Protein AF-A0A834S982-F1 (afdb_monomer_lite)

Structure (mmCIF, N/CA/C/O backbone):
data_AF-A0A834S982-F1
#
_entry.id   AF-A0A834S982-F1
#
loop_
_atom_site.group_PDB
_atom_site.id
_atom_site.type_symbol
_atom_site.label_atom_id
_atom_site.label_alt_id
_atom_site.lab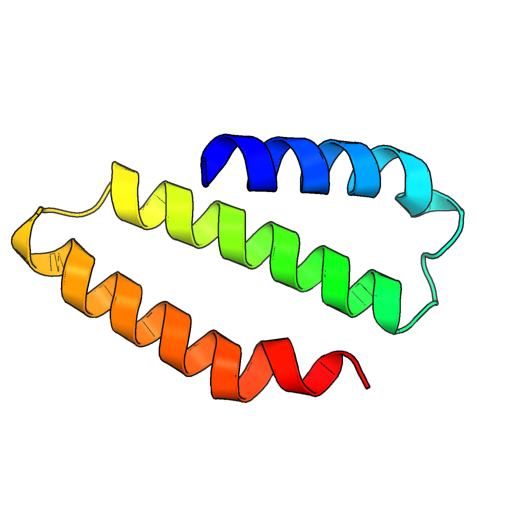el_comp_id
_atom_site.label_asym_id
_atom_site.label_entity_id
_atom_site.label_seq_id
_atom_site.pdbx_PDB_ins_code
_atom_site.Cartn_x
_atom_site.Cartn_y
_atom_site.Cartn_z
_atom_site.occupancy
_atom_site.B_iso_or_equiv
_atom_site.auth_seq_id
_atom_site.auth_comp_id
_atom_site.auth_asym_id
_atom_site.auth_atom_id
_atom_site.pdbx_PDB_model_num
ATOM 1 N N . MET A 1 1 ? 2.483 -3.433 13.823 1.00 77.56 1 MET A N 1
ATOM 2 C CA . MET A 1 1 ? 2.607 -4.320 12.643 1.00 77.56 1 MET A CA 1
ATOM 3 C C . MET A 1 1 ? 2.327 -3.591 11.323 1.00 77.56 1 MET A C 1
ATOM 5 O O . MET A 1 1 ? 3.247 -3.454 10.530 1.00 77.56 1 MET A O 1
ATOM 9 N N . LEU A 1 2 ? 1.112 -3.076 11.059 1.00 86.50 2 LEU A N 1
ATOM 10 C CA . LEU A 1 2 ? 0.799 -2.424 9.767 1.00 86.50 2 LEU A CA 1
ATOM 11 C C . LEU A 1 2 ? 1.522 -1.072 9.565 1.00 86.50 2 LEU A C 1
ATOM 13 O O . LEU A 1 2 ? 2.036 -0.793 8.482 1.00 86.50 2 LEU A O 1
ATOM 17 N N . HIS A 1 3 ? 1.649 -0.268 10.628 1.00 90.56 3 HIS A N 1
ATOM 18 C CA . HIS A 1 3 ? 2.477 0.948 10.622 1.00 90.56 3 HIS A CA 1
ATOM 19 C C . HIS A 1 3 ? 3.964 0.653 10.369 1.00 90.56 3 HIS A C 1
ATOM 21 O O . HIS A 1 3 ? 4.638 1.425 9.683 1.00 90.56 3 HIS A O 1
ATOM 27 N N . ASP A 1 4 ? 4.474 -0.475 10.869 1.00 93.44 4 ASP A N 1
ATOM 28 C CA . ASP A 1 4 ? 5.870 -0.887 10.670 1.00 93.44 4 ASP A CA 1
ATOM 29 C C . ASP A 1 4 ? 6.119 -1.260 9.207 1.00 93.44 4 ASP A C 1
ATOM 31 O O . ASP A 1 4 ? 7.102 -0.816 8.610 1.00 93.44 4 ASP A O 1
ATOM 35 N N . ILE A 1 5 ? 5.178 -1.989 8.594 1.00 92.44 5 ILE A N 1
ATOM 36 C CA . ILE A 1 5 ? 5.191 -2.301 7.159 1.00 92.44 5 ILE A CA 1
ATOM 37 C C . ILE A 1 5 ? 5.183 -1.008 6.339 1.00 92.44 5 ILE A C 1
ATOM 39 O O . ILE A 1 5 ? 6.022 -0.837 5.456 1.00 92.44 5 ILE A O 1
ATOM 43 N N . HIS A 1 6 ? 4.292 -0.062 6.649 1.00 94.31 6 HIS A N 1
ATOM 44 C CA . HIS A 1 6 ? 4.260 1.224 5.950 1.00 94.31 6 HIS A CA 1
ATOM 45 C C . HIS A 1 6 ? 5.585 1.987 6.083 1.00 94.31 6 HIS A C 1
ATOM 47 O O . HIS A 1 6 ? 6.105 2.521 5.100 1.00 94.31 6 HIS A O 1
ATOM 53 N N . THR A 1 7 ? 6.163 1.998 7.283 1.00 96.19 7 THR A N 1
ATOM 54 C CA . THR A 1 7 ? 7.451 2.642 7.562 1.00 96.19 7 THR A CA 1
ATOM 55 C C . THR A 1 7 ? 8.578 2.008 6.749 1.00 96.19 7 THR A C 1
ATOM 57 O O . THR A 1 7 ? 9.373 2.724 6.134 1.00 96.19 7 THR A O 1
ATOM 60 N N . LEU A 1 8 ? 8.631 0.676 6.684 1.00 95.94 8 LEU A N 1
ATOM 61 C CA . LEU A 1 8 ? 9.598 -0.051 5.865 1.00 95.94 8 LEU A CA 1
ATOM 62 C C . LEU A 1 8 ? 9.422 0.269 4.375 1.00 95.94 8 LEU A C 1
ATOM 64 O O . LEU A 1 8 ? 10.393 0.629 3.707 1.00 95.94 8 LEU A O 1
ATOM 68 N N . LEU A 1 9 ? 8.188 0.222 3.867 1.00 94.56 9 LEU A N 1
ATOM 69 C CA . LEU A 1 9 ? 7.873 0.580 2.482 1.00 94.56 9 LEU A CA 1
ATOM 70 C C . LEU A 1 9 ? 8.277 2.022 2.164 1.00 94.56 9 LEU A C 1
ATOM 72 O O . LEU A 1 9 ? 8.752 2.298 1.066 1.00 94.56 9 LEU A O 1
ATOM 76 N N . ASN A 1 10 ? 8.138 2.948 3.114 1.00 96.12 10 ASN A N 1
ATOM 77 C CA . ASN A 1 10 ? 8.572 4.330 2.940 1.00 96.12 10 ASN A CA 1
ATOM 78 C C . ASN A 1 10 ? 10.102 4.459 2.866 1.00 96.12 10 ASN A C 1
ATOM 80 O O . ASN A 1 10 ? 10.617 5.182 2.014 1.00 96.12 10 ASN A O 1
ATOM 84 N N . LYS A 1 11 ? 10.846 3.711 3.690 1.00 96.81 11 LYS A N 1
ATOM 85 C CA . LYS A 1 11 ? 12.317 3.662 3.616 1.00 96.81 11 LYS A CA 1
ATOM 86 C C . LYS A 1 11 ? 12.796 3.083 2.282 1.00 96.81 11 LYS A C 1
ATOM 88 O O . LYS A 1 11 ? 13.648 3.682 1.623 1.00 96.81 11 LYS A O 1
ATOM 93 N N . ILE A 1 12 ? 12.208 1.966 1.848 1.00 94.38 12 ILE A N 1
ATOM 94 C CA . ILE A 1 12 ? 12.491 1.355 0.539 1.00 94.38 12 ILE A CA 1
ATOM 95 C C . ILE A 1 12 ? 12.160 2.344 -0.582 1.00 94.38 12 ILE A C 1
ATOM 97 O O . ILE A 1 12 ? 12.967 2.511 -1.500 1.00 94.38 12 ILE A O 1
ATOM 101 N N . PHE A 1 13 ? 11.019 3.036 -0.472 1.00 94.62 13 PHE A N 1
ATOM 102 C CA . PHE A 1 13 ? 10.582 4.044 -1.430 1.00 94.62 13 PHE A CA 1
ATOM 103 C C . PHE A 1 13 ? 11.633 5.146 -1.621 1.00 94.62 13 PHE A C 1
ATOM 105 O O . PHE A 1 13 ? 12.042 5.439 -2.742 1.00 94.62 13 PHE A O 1
ATOM 112 N N . ILE A 1 14 ? 12.105 5.735 -0.523 1.00 95.06 14 ILE A N 1
ATOM 113 C CA . ILE A 1 14 ? 13.095 6.817 -0.559 1.00 95.06 14 ILE A CA 1
ATOM 114 C C . ILE A 1 14 ? 14.406 6.332 -1.188 1.00 95.06 14 ILE A C 1
ATOM 116 O O . ILE A 1 14 ? 14.961 7.017 -2.047 1.00 95.06 14 ILE A O 1
ATOM 120 N N . ARG A 1 15 ? 14.877 5.133 -0.820 1.00 95.31 15 ARG A N 1
ATOM 121 C CA . ARG A 1 15 ? 16.158 4.600 -1.303 1.00 95.31 15 ARG A CA 1
ATOM 122 C C . ARG A 1 15 ? 16.170 4.326 -2.808 1.00 95.31 15 ARG A C 1
ATOM 124 O O . ARG A 1 15 ? 17.165 4.609 -3.471 1.00 95.31 15 ARG A O 1
ATOM 131 N N . ASN A 1 16 ? 15.080 3.770 -3.325 1.00 93.81 16 ASN A N 1
ATOM 132 C CA . ASN A 1 16 ? 15.021 3.189 -4.668 1.00 93.81 16 ASN A CA 1
ATOM 133 C C . ASN A 1 16 ? 14.335 4.102 -5.697 1.00 93.81 16 ASN A C 1
ATOM 135 O O . ASN A 1 16 ? 14.378 3.818 -6.897 1.00 93.81 16 ASN A O 1
ATOM 139 N N . ARG A 1 17 ? 13.754 5.235 -5.260 1.00 91.94 17 ARG A N 1
ATOM 140 C CA . ARG A 1 17 ? 13.034 6.177 -6.132 1.00 91.94 17 ARG A CA 1
ATOM 141 C C . ARG A 1 17 ? 13.837 6.602 -7.340 1.00 91.94 17 ARG A C 1
ATOM 143 O O . ARG A 1 17 ? 13.247 6.685 -8.400 1.00 91.94 17 ARG A O 1
ATOM 150 N N . ASN A 1 18 ? 15.131 6.870 -7.212 1.00 93.75 18 ASN A N 1
ATOM 151 C CA . ASN A 1 18 ? 15.932 7.358 -8.339 1.00 93.75 18 ASN A CA 1
ATOM 152 C C . ASN A 1 18 ? 16.505 6.229 -9.207 1.00 93.75 18 ASN A C 1
ATOM 154 O O . ASN A 1 18 ? 16.897 6.483 -10.338 1.00 93.75 18 ASN A O 1
ATOM 158 N N . GLN A 1 19 ? 16.519 4.993 -8.704 1.00 95.38 19 GLN A N 1
ATOM 159 C CA . GLN A 1 19 ? 17.110 3.840 -9.388 1.00 95.38 19 GLN A CA 1
ATOM 160 C C . GLN A 1 19 ? 16.100 3.122 -10.289 1.00 95.38 19 GLN A C 1
ATOM 162 O O . GLN A 1 19 ? 16.447 2.678 -11.378 1.00 95.38 19 GLN A O 1
ATOM 167 N N . HIS A 1 20 ? 14.835 3.043 -9.868 1.00 93.88 20 HIS A N 1
ATOM 168 C CA . HIS A 1 20 ? 13.852 2.154 -10.494 1.00 93.88 20 HIS A CA 1
ATOM 169 C C . HIS A 1 20 ? 12.610 2.870 -11.035 1.00 93.88 20 HIS A C 1
ATOM 171 O O . HIS A 1 20 ? 11.584 2.237 -11.261 1.00 93.88 20 HIS A O 1
ATOM 177 N N . GLN A 1 21 ? 12.689 4.179 -11.310 1.00 88.94 21 GLN A N 1
ATOM 178 C CA . GLN A 1 21 ? 11.541 5.000 -11.745 1.00 88.94 21 GLN A CA 1
ATOM 179 C C . GLN A 1 21 ? 10.710 4.383 -12.879 1.00 88.94 21 GLN A C 1
ATOM 181 O O . GLN A 1 21 ? 9.492 4.560 -12.928 1.00 88.94 21 GLN A O 1
ATOM 186 N N . ARG A 1 22 ? 11.366 3.670 -13.801 1.00 90.00 22 ARG A N 1
ATOM 187 C CA . ARG A 1 22 ? 10.728 3.081 -14.984 1.00 90.00 22 ARG A CA 1
ATOM 188 C C . ARG A 1 22 ? 10.318 1.618 -14.803 1.00 90.00 22 ARG A C 1
ATOM 190 O O . ARG A 1 22 ? 9.522 1.140 -15.605 1.00 90.00 22 ARG A O 1
ATOM 197 N N . SER A 1 23 ? 10.805 0.933 -13.770 1.00 90.38 23 SER A N 1
ATOM 198 C CA . SER A 1 23 ? 10.556 -0.494 -13.552 1.00 90.38 23 SER A CA 1
ATOM 199 C C . SER A 1 23 ? 9.099 -0.761 -13.153 1.00 90.38 23 SER A C 1
ATOM 201 O O . SER A 1 23 ? 8.543 -0.061 -12.307 1.00 90.38 23 SER A O 1
ATOM 203 N N . THR A 1 24 ? 8.476 -1.790 -13.734 1.00 87.75 24 THR A N 1
ATOM 204 C CA . THR A 1 24 ? 7.076 -2.161 -13.446 1.00 87.75 24 THR A CA 1
ATOM 205 C C . THR A 1 24 ? 6.884 -2.546 -11.982 1.00 87.75 24 THR A C 1
ATOM 207 O O . THR A 1 24 ? 6.015 -1.986 -11.315 1.00 87.75 24 THR A O 1
ATOM 210 N N . TRP A 1 25 ? 7.780 -3.382 -11.443 1.00 87.50 25 TRP A N 1
ATOM 211 C CA . TRP A 1 25 ? 7.766 -3.769 -10.029 1.00 87.50 25 TRP A CA 1
ATOM 212 C C . TRP A 1 25 ? 7.823 -2.551 -9.093 1.00 87.50 25 TRP A C 1
ATOM 214 O O . TRP A 1 25 ? 7.153 -2.511 -8.065 1.00 87.50 25 TRP A O 1
ATOM 224 N N . TRP A 1 26 ? 8.577 -1.510 -9.468 1.00 90.88 26 TRP A N 1
ATOM 225 C CA . TRP A 1 26 ? 8.706 -0.294 -8.669 1.00 90.88 26 TRP A CA 1
ATOM 226 C C . TRP A 1 26 ? 7.413 0.514 -8.635 1.00 90.88 26 TRP A C 1
ATOM 228 O O . TRP A 1 26 ? 7.000 1.003 -7.581 1.00 90.88 26 TRP A O 1
ATOM 238 N N . LYS A 1 27 ? 6.753 0.648 -9.790 1.00 88.94 27 LYS A N 1
ATOM 239 C CA . LYS A 1 27 ? 5.453 1.320 -9.892 1.00 88.94 27 LYS A CA 1
ATOM 240 C C . LYS A 1 27 ? 4.400 0.587 -9.058 1.00 88.94 27 LYS A C 1
ATOM 242 O O . LYS A 1 27 ? 3.653 1.247 -8.335 1.00 88.94 27 LYS A O 1
ATOM 247 N N . ALA A 1 28 ? 4.399 -0.744 -9.104 1.00 88.00 28 ALA A N 1
ATOM 248 C CA . ALA A 1 28 ? 3.508 -1.590 -8.320 1.00 88.00 28 ALA A CA 1
ATOM 249 C C . ALA A 1 28 ? 3.756 -1.444 -6.805 1.00 88.00 28 ALA A C 1
ATOM 251 O O . ALA A 1 28 ? 2.831 -1.137 -6.050 1.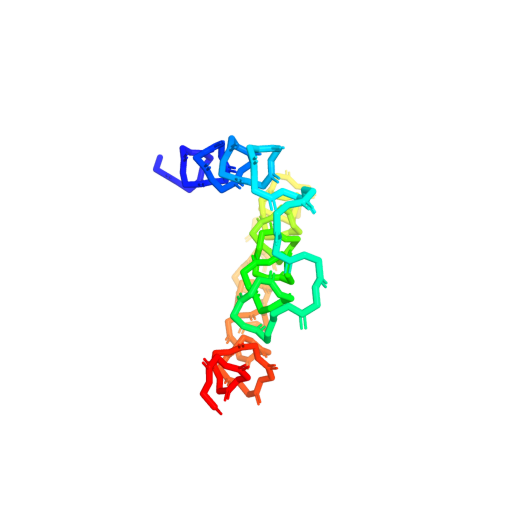00 88.00 28 ALA A O 1
ATOM 252 N N . LEU A 1 29 ? 5.019 -1.513 -6.367 1.00 89.69 29 LEU A N 1
ATOM 253 C CA . LEU A 1 29 ? 5.402 -1.306 -4.967 1.00 89.69 29 LEU A CA 1
ATOM 254 C C . LEU A 1 29 ? 5.034 0.100 -4.465 1.00 89.69 29 LEU A C 1
ATOM 256 O O . LEU A 1 29 ? 4.533 0.268 -3.352 1.00 89.69 29 LEU A O 1
ATOM 260 N N . HIS A 1 30 ? 5.250 1.130 -5.287 1.00 91.12 30 HIS A N 1
ATOM 261 C CA . HIS A 1 30 ? 4.865 2.499 -4.954 1.00 91.12 30 HIS A CA 1
ATOM 262 C C . HIS A 1 30 ? 3.343 2.647 -4.818 1.00 91.12 30 HIS A C 1
ATOM 264 O O . HIS A 1 30 ? 2.881 3.313 -3.888 1.00 91.12 30 HIS A O 1
ATOM 270 N N . ALA A 1 31 ? 2.563 2.032 -5.711 1.00 89.81 31 ALA A N 1
ATOM 271 C CA . ALA A 1 31 ? 1.107 2.019 -5.613 1.00 89.81 31 ALA A CA 1
ATOM 272 C C . ALA A 1 31 ? 0.647 1.326 -4.323 1.00 89.81 31 ALA A C 1
ATOM 274 O O . ALA A 1 31 ? -0.152 1.892 -3.577 1.00 89.81 31 ALA A O 1
ATOM 275 N N . PHE A 1 32 ? 1.223 0.168 -4.000 1.00 89.50 32 PHE A N 1
ATOM 276 C CA . PHE A 1 32 ? 0.909 -0.562 -2.776 1.00 89.50 32 PHE A CA 1
ATOM 277 C C . PHE A 1 32 ? 1.255 0.221 -1.504 1.00 89.50 32 PHE A C 1
ATOM 279 O O . PHE A 1 32 ? 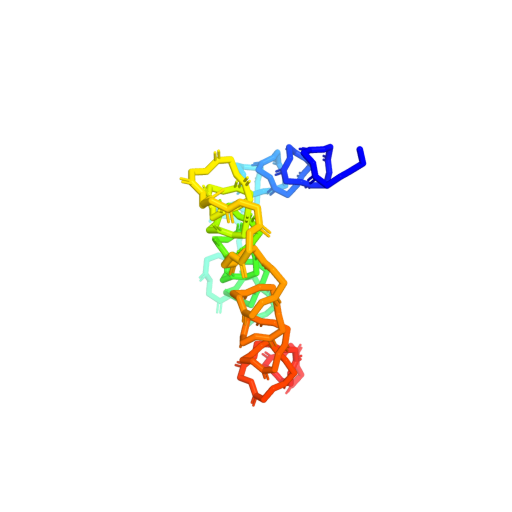0.441 0.299 -0.587 1.00 89.50 32 PHE A O 1
ATOM 286 N N . ARG A 1 33 ? 2.398 0.921 -1.471 1.00 93.19 33 ARG A N 1
ATOM 287 C CA . ARG A 1 33 ? 2.734 1.831 -0.362 1.00 93.19 33 ARG A CA 1
ATOM 288 C C . ARG A 1 33 ? 1.639 2.871 -0.121 1.00 93.19 33 ARG A C 1
ATOM 290 O O . ARG A 1 33 ? 1.265 3.107 1.024 1.00 93.19 33 ARG A O 1
ATOM 297 N N . LYS A 1 34 ? 1.127 3.496 -1.188 1.00 92.62 34 LYS A N 1
ATOM 298 C CA . LYS A 1 34 ? 0.033 4.475 -1.077 1.00 92.62 34 LYS A CA 1
ATOM 299 C C . LYS A 1 34 ? -1.244 3.830 -0.547 1.00 92.62 34 LYS A C 1
ATOM 301 O O . LYS A 1 34 ? -1.928 4.433 0.267 1.00 92.62 34 LYS A O 1
ATOM 306 N N . GLN A 1 35 ? -1.548 2.615 -0.990 1.00 91.56 35 GLN A N 1
ATOM 307 C CA . GLN A 1 35 ? -2.715 1.881 -0.522 1.00 91.56 35 GLN A CA 1
ATOM 308 C C . GLN A 1 35 ? -2.642 1.554 0.975 1.00 91.56 35 GLN A C 1
ATOM 310 O O . GLN A 1 35 ? -3.624 1.754 1.682 1.00 91.56 35 GLN A O 1
ATOM 315 N N . ILE A 1 36 ? -1.477 1.143 1.481 1.00 92.56 36 ILE A N 1
ATOM 316 C CA . ILE A 1 36 ? -1.261 0.932 2.920 1.00 92.56 36 ILE A CA 1
ATOM 317 C C . ILE A 1 36 ? -1.454 2.240 3.702 1.00 92.56 36 ILE A C 1
ATOM 319 O O . ILE A 1 36 ? -2.089 2.235 4.753 1.00 92.56 36 ILE A O 1
ATOM 323 N N . ALA A 1 37 ? -0.951 3.367 3.186 1.00 93.75 37 ALA A N 1
ATOM 324 C CA . ALA A 1 37 ? -1.152 4.673 3.816 1.00 93.75 37 ALA A CA 1
ATOM 325 C C . ALA A 1 37 ? -2.640 5.058 3.899 1.00 93.75 37 ALA A C 1
ATOM 327 O O . ALA A 1 37 ? -3.092 5.546 4.933 1.00 93.75 37 ALA A O 1
ATOM 328 N N . LEU A 1 38 ? -3.403 4.809 2.828 1.00 92.00 38 LEU A N 1
ATOM 329 C CA . LEU A 1 38 ? -4.851 5.033 2.808 1.00 92.00 38 LEU A CA 1
ATOM 330 C C . LEU A 1 38 ? -5.563 4.147 3.829 1.00 92.00 38 LEU A C 1
ATOM 332 O O . LEU A 1 38 ? -6.355 4.659 4.609 1.00 92.00 38 LEU A O 1
ATOM 336 N N . LEU A 1 39 ? -5.233 2.854 3.875 1.00 91.25 39 LEU A N 1
ATOM 337 C CA . LEU A 1 39 ? -5.831 1.926 4.831 1.00 91.25 39 LEU A CA 1
ATOM 338 C C . LEU A 1 39 ? -5.584 2.368 6.281 1.00 91.25 39 LEU A C 1
ATOM 340 O O . LEU A 1 39 ? -6.510 2.379 7.086 1.00 91.25 39 LEU A O 1
ATOM 344 N N . LEU A 1 40 ? -4.356 2.775 6.615 1.00 92.50 40 LEU A N 1
A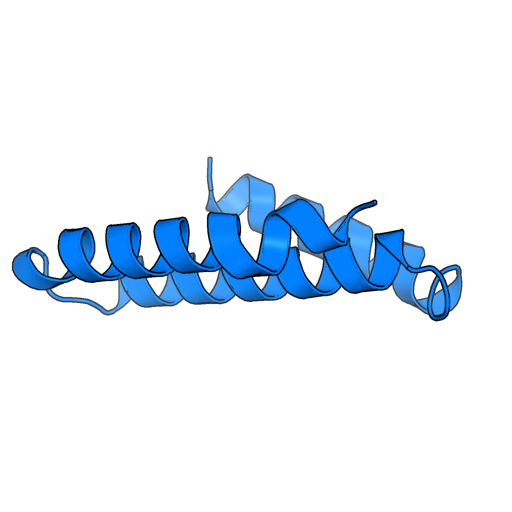TOM 345 C CA . LEU A 1 40 ? -4.037 3.301 7.946 1.00 92.50 40 LEU A CA 1
ATOM 346 C C . LEU A 1 40 ? -4.877 4.540 8.281 1.00 92.50 40 LEU A C 1
ATOM 348 O O . LEU A 1 40 ? -5.484 4.596 9.346 1.00 92.50 40 LEU A O 1
ATOM 352 N N . SER A 1 41 ? -4.982 5.485 7.343 1.00 90.88 41 SER A N 1
ATOM 353 C CA . SER A 1 41 ? -5.807 6.685 7.519 1.00 90.88 41 SER A CA 1
ATOM 354 C C . SER A 1 41 ? -7.291 6.350 7.710 1.00 90.88 41 SER A C 1
ATOM 356 O O . SER A 1 41 ? -7.957 6.942 8.558 1.00 90.88 41 SER A O 1
ATOM 358 N N . GLU A 1 42 ? -7.820 5.376 6.969 1.00 88.94 42 GLU A N 1
ATOM 359 C CA . GLU A 1 42 ? -9.206 4.922 7.102 1.00 88.94 42 GLU A CA 1
ATOM 360 C C . GLU A 1 42 ? -9.468 4.266 8.457 1.00 88.94 42 GLU A C 1
ATOM 362 O O . GLU A 1 42 ? -10.505 4.530 9.065 1.00 88.94 42 GLU A O 1
ATOM 367 N N . LEU A 1 43 ? -8.536 3.452 8.953 1.00 86.75 43 LEU A N 1
ATOM 368 C CA . LEU A 1 43 ? -8.648 2.817 10.266 1.00 86.75 43 LEU A CA 1
ATOM 369 C C . LEU A 1 43 ? -8.586 3.838 11.408 1.00 86.75 43 LEU A C 1
ATOM 371 O O . LEU A 1 43 ? -9.306 3.687 12.393 1.00 86.75 43 LEU A O 1
ATOM 375 N N . GLU A 1 44 ? -7.778 4.888 11.274 1.00 88.12 44 GLU A N 1
ATOM 376 C CA . GLU A 1 44 ? -7.680 5.958 12.272 1.00 88.12 44 GLU A CA 1
ATOM 377 C C . GLU A 1 44 ? -8.931 6.848 12.291 1.00 88.12 44 GLU A C 1
ATOM 379 O O . GLU A 1 44 ? -9.450 7.167 13.360 1.00 88.12 44 GLU A O 1
ATOM 384 N N . THR A 1 45 ? -9.445 7.221 11.116 1.00 86.56 45 THR A N 1
ATOM 385 C CA . THR A 1 45 ? -10.500 8.244 10.983 1.00 86.56 45 THR A CA 1
ATOM 386 C C . THR A 1 45 ? -11.925 7.694 11.000 1.00 86.56 45 THR A C 1
ATOM 388 O O . THR A 1 45 ? -12.863 8.434 11.300 1.00 86.56 45 THR A O 1
ATOM 391 N N . SER A 1 46 ? -12.129 6.414 10.679 1.00 84.50 46 SER A N 1
ATOM 392 C CA . SER A 1 46 ? -13.481 5.860 10.540 1.00 84.50 46 SER A CA 1
ATOM 393 C C . SER A 1 46 ? -14.087 5.462 11.879 1.00 84.50 46 SER A C 1
ATOM 395 O O . SER A 1 46 ? -13.404 4.921 12.757 1.00 84.50 46 SER A O 1
ATOM 397 N N . LYS A 1 47 ? -15.404 5.663 11.999 1.00 83.56 47 LYS A N 1
ATOM 398 C CA . LYS A 1 47 ? -16.201 5.136 13.110 1.00 83.56 47 LYS A CA 1
ATOM 399 C C . LYS A 1 47 ? -16.110 3.610 13.137 1.00 83.56 47 LYS A C 1
ATOM 401 O O . LYS A 1 47 ? -15.981 2.976 12.092 1.00 83.56 47 LYS A O 1
ATOM 406 N N . MET A 1 48 ? -16.181 3.017 14.329 1.00 77.06 48 MET A N 1
ATOM 407 C CA . MET A 1 48 ? -15.930 1.583 14.522 1.00 77.06 48 MET A CA 1
ATOM 408 C C . MET A 1 48 ? -16.817 0.686 13.640 1.00 77.06 48 MET A C 1
ATOM 410 O O . MET A 1 48 ? -16.339 -0.307 13.106 1.00 77.06 48 MET A O 1
ATOM 414 N N . ASN A 1 49 ? -18.070 1.088 13.429 1.00 81.19 49 ASN A N 1
ATOM 415 C CA . ASN A 1 49 ? -19.062 0.418 12.584 1.00 81.19 49 ASN A CA 1
ATOM 416 C C . ASN A 1 49 ? -18.794 0.526 11.070 1.00 81.19 49 ASN A C 1
ATOM 418 O O . ASN A 1 49 ? -19.310 -0.278 10.306 1.00 81.19 49 ASN A O 1
ATOM 422 N N . GLU A 1 50 ? -17.998 1.497 10.622 1.00 85.00 50 GLU A N 1
ATOM 423 C CA . GLU A 1 50 ? -17.656 1.694 9.204 1.00 85.00 50 GLU A CA 1
ATOM 424 C C . GLU A 1 50 ? -16.287 1.102 8.838 1.00 85.00 50 GLU A C 1
ATOM 426 O O . GLU A 1 50 ? -15.979 0.931 7.657 1.00 85.00 50 GLU A O 1
ATOM 431 N N . ARG A 1 51 ? -15.444 0.802 9.837 1.00 86.50 51 ARG A N 1
ATOM 432 C CA . ARG A 1 51 ? -14.074 0.301 9.630 1.00 86.50 51 ARG A CA 1
ATOM 433 C C . ARG A 1 51 ? -14.046 -1.023 8.880 1.00 86.50 51 ARG A C 1
ATOM 435 O O . ARG A 1 51 ? -13.234 -1.176 7.976 1.00 86.50 51 ARG A O 1
ATOM 442 N N . GLU A 1 52 ? -14.922 -1.952 9.245 1.00 86.44 52 GLU A N 1
ATOM 443 C CA . GLU A 1 52 ? -14.962 -3.291 8.654 1.00 86.44 52 GLU A CA 1
ATOM 444 C C . GLU A 1 52 ? -15.357 -3.241 7.173 1.00 86.44 52 GLU A C 1
ATOM 446 O O . GLU A 1 52 ? -14.638 -3.764 6.326 1.00 86.44 52 GLU A O 1
ATOM 451 N N . ALA A 1 53 ? -16.407 -2.485 6.837 1.00 87.88 53 ALA A N 1
ATOM 452 C CA . ALA A 1 53 ? -16.836 -2.292 5.452 1.00 87.88 53 ALA A CA 1
ATOM 453 C C . ALA A 1 53 ? -15.756 -1.612 4.588 1.00 87.88 53 ALA A C 1
ATOM 455 O O . ALA A 1 53 ? -15.531 -2.005 3.442 1.00 87.88 53 ALA A O 1
ATOM 456 N N . LYS A 1 54 ? -15.054 -0.605 5.129 1.00 86.19 54 LYS A N 1
ATOM 457 C CA . LYS A 1 54 ? -13.945 0.057 4.419 1.00 86.19 54 LYS A CA 1
ATOM 458 C C . LYS A 1 54 ? -12.742 -0.864 4.238 1.00 86.19 54 LYS A C 1
ATOM 460 O O . LYS A 1 54 ? -12.155 -0.873 3.158 1.00 86.19 54 LYS A O 1
ATOM 465 N N . LEU A 1 55 ? -12.397 -1.649 5.261 1.00 88.75 55 LEU A N 1
ATOM 466 C CA . LEU A 1 55 ? -11.339 -2.655 5.183 1.00 88.75 55 LEU A CA 1
ATOM 467 C C . LEU A 1 55 ? -11.653 -3.672 4.082 1.00 88.75 55 LEU A C 1
ATOM 469 O O . LEU A 1 55 ? -10.812 -3.910 3.219 1.00 88.75 55 LEU A O 1
ATOM 473 N N . GLU A 1 56 ? -12.863 -4.227 4.069 1.00 90.12 56 GLU A N 1
ATOM 474 C CA . GLU A 1 56 ? -13.263 -5.224 3.077 1.00 90.12 56 GLU A CA 1
ATOM 475 C C . GLU A 1 56 ? -13.260 -4.646 1.655 1.00 90.12 56 GLU A C 1
ATOM 477 O O . GLU A 1 56 ? -12.689 -5.245 0.741 1.00 90.12 56 GLU A O 1
ATOM 482 N N . ALA A 1 57 ? -13.810 -3.442 1.465 1.00 89.88 57 ALA A N 1
ATOM 483 C CA . ALA A 1 57 ? -13.786 -2.756 0.174 1.00 89.88 57 ALA A CA 1
ATOM 484 C C . ALA A 1 57 ? -12.350 -2.510 -0.323 1.00 89.88 57 ALA A C 1
ATOM 486 O O . ALA A 1 57 ? -12.055 -2.674 -1.510 1.00 89.88 57 ALA A O 1
ATOM 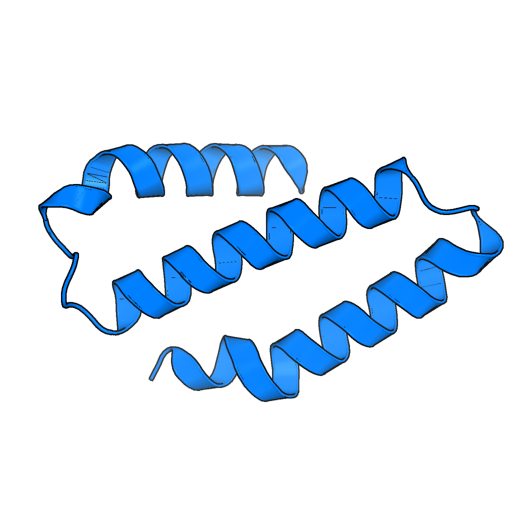487 N N . ARG A 1 58 ? -11.437 -2.148 0.587 1.00 89.81 58 ARG A N 1
ATOM 488 C CA . ARG A 1 58 ? -10.018 -1.933 0.288 1.00 89.81 58 ARG A CA 1
ATOM 489 C C . ARG A 1 58 ? -9.325 -3.236 -0.109 1.00 89.81 58 ARG A C 1
ATOM 491 O O . ARG A 1 58 ? -8.612 -3.244 -1.109 1.00 89.81 58 ARG A O 1
ATOM 498 N N . LEU A 1 59 ? -9.553 -4.318 0.638 1.00 89.25 59 LEU A N 1
ATOM 499 C CA . LEU A 1 59 ? -8.991 -5.640 0.346 1.00 89.25 59 LEU A CA 1
ATOM 500 C C . LEU A 1 59 ? -9.475 -6.167 -1.007 1.00 89.25 59 LEU A C 1
ATOM 502 O O . LEU A 1 59 ? -8.653 -6.601 -1.809 1.00 89.25 59 LEU A O 1
ATOM 506 N N . ARG A 1 60 ? -10.773 -6.034 -1.304 1.00 90.62 60 ARG A N 1
ATOM 507 C CA . ARG A 1 60 ? -11.347 -6.419 -2.601 1.00 90.62 60 ARG A CA 1
ATOM 508 C C . ARG A 1 60 ? -10.717 -5.639 -3.754 1.00 90.62 60 ARG A C 1
ATOM 510 O O . ARG A 1 60 ? -10.297 -6.220 -4.745 1.00 90.62 60 ARG A O 1
ATOM 517 N N . TYR A 1 61 ? -10.556 -4.325 -3.591 1.00 88.00 61 TYR A N 1
ATOM 518 C CA . TYR A 1 61 ? -9.862 -3.502 -4.583 1.00 88.00 61 TYR A CA 1
ATOM 519 C C . TYR A 1 61 ? -8.396 -3.923 -4.782 1.00 88.00 61 TYR A C 1
ATOM 521 O O . TYR A 1 61 ? -7.873 -3.833 -5.896 1.00 88.00 61 TYR A O 1
ATOM 529 N N . TRP A 1 62 ? -7.704 -4.353 -3.722 1.00 88.50 62 TRP A N 1
ATOM 530 C CA . TRP A 1 62 ? -6.313 -4.792 -3.838 1.00 88.50 62 TRP A CA 1
ATOM 531 C C . TRP A 1 62 ? -6.177 -6.085 -4.610 1.00 88.50 62 TRP A C 1
ATOM 533 O O . TRP A 1 62 ? -5.287 -6.164 -5.457 1.00 88.50 62 TRP A O 1
ATOM 543 N N . ASP A 1 63 ? -7.054 -7.041 -4.329 1.00 86.12 63 ASP A N 1
ATOM 544 C CA . ASP A 1 63 ? -7.122 -8.303 -5.052 1.00 86.12 63 ASP A CA 1
ATOM 545 C C . ASP A 1 63 ? -7.365 -8.027 -6.542 1.00 86.12 63 ASP A C 1
ATOM 547 O O . ASP A 1 63 ? -6.497 -8.287 -7.372 1.00 86.12 63 ASP A O 1
ATOM 551 N N . ASP A 1 64 ? -8.433 -7.293 -6.863 1.00 85.06 64 ASP A N 1
ATOM 552 C CA . ASP A 1 64 ? -8.842 -7.032 -8.246 1.00 85.06 64 ASP A CA 1
ATOM 553 C C . ASP A 1 64 ? -7.825 -6.212 -9.063 1.00 85.06 64 ASP A C 1
ATOM 555 O O . ASP A 1 64 ? -7.700 -6.389 -10.278 1.00 85.06 64 ASP A O 1
ATOM 559 N N . ARG A 1 65 ? -7.164 -5.217 -8.449 1.00 79.62 65 ARG A N 1
ATOM 560 C CA . ARG A 1 65 ? -6.490 -4.135 -9.203 1.00 79.62 65 ARG A CA 1
ATOM 561 C C . ARG A 1 65 ? -5.041 -3.878 -8.828 1.00 79.62 65 ARG A C 1
ATOM 563 O O . ARG A 1 65 ? -4.353 -3.199 -9.591 1.00 79.62 65 ARG A O 1
ATOM 570 N N . VAL A 1 66 ? -4.576 -4.342 -7.669 1.00 75.69 66 VAL A N 1
ATOM 571 C CA . VAL A 1 66 ? -3.259 -3.959 -7.134 1.00 75.69 66 VAL A CA 1
ATOM 572 C C . VAL A 1 66 ? -2.293 -5.134 -7.117 1.00 75.69 66 VAL A C 1
ATOM 574 O O . VAL A 1 66 ? -1.148 -4.938 -7.512 1.00 75.69 66 VAL A O 1
ATOM 577 N N . MET A 1 67 ? -2.725 -6.327 -6.702 1.00 72.88 67 MET A N 1
ATOM 578 C CA . MET A 1 67 ? -1.850 -7.498 -6.561 1.00 72.88 67 MET A CA 1
ATOM 579 C C . MET A 1 67 ? -1.491 -8.124 -7.911 1.00 72.88 67 MET A C 1
ATOM 581 O O . MET A 1 67 ? -0.326 -8.427 -8.158 1.00 72.88 67 MET A O 1
ATOM 585 N N . HIS A 1 68 ? -2.448 -8.220 -8.835 1.00 70.19 68 HIS A N 1
ATOM 586 C CA . HIS A 1 68 ? -2.201 -8.781 -10.168 1.00 70.19 68 HIS A CA 1
ATOM 587 C C . HIS A 1 68 ? -1.325 -7.901 -11.071 1.00 70.19 68 HIS A C 1
ATOM 589 O O . HIS A 1 68 ? -0.820 -8.377 -12.075 1.00 70.19 68 HIS A O 1
ATOM 595 N N . ALA A 1 69 ? -1.094 -6.634 -10.714 1.00 66.56 69 ALA A N 1
ATOM 596 C CA . ALA A 1 69 ? -0.249 -5.721 -11.489 1.00 66.56 69 ALA A CA 1
ATOM 597 C C . ALA A 1 69 ? 1.264 -5.904 -11.237 1.00 66.56 69 ALA A C 1
ATOM 599 O O . ALA A 1 69 ? 2.074 -5.127 -11.748 1.00 66.56 69 ALA A O 1
ATOM 600 N N . TRP A 1 70 ? 1.650 -6.864 -10.388 1.00 65.44 70 TRP A N 1
ATOM 601 C CA . TRP A 1 70 ? 3.044 -7.101 -10.001 1.0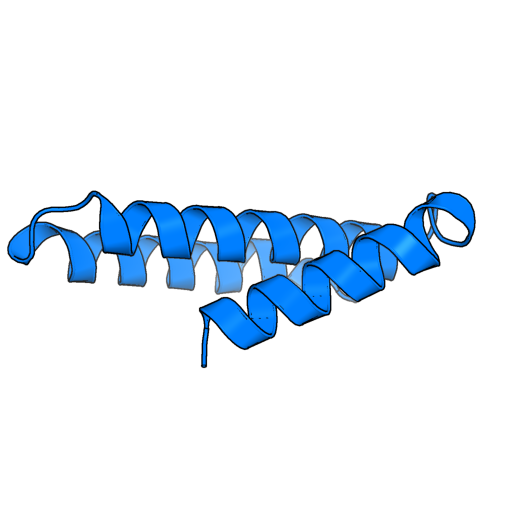0 65.44 70 TRP A CA 1
ATOM 602 C C . TRP A 1 70 ? 3.785 -8.036 -10.973 1.00 65.44 70 TRP A C 1
ATOM 604 O O . TRP A 1 70 ? 5.013 -8.101 -10.889 1.00 65.44 70 TRP A O 1
ATOM 614 N N . TYR A 1 71 ? 3.067 -8.683 -11.904 1.00 57.59 71 TYR A N 1
ATOM 615 C CA . TYR A 1 71 ? 3.592 -9.566 -12.952 1.00 57.59 71 TYR A CA 1
ATOM 616 C C . TYR A 1 71 ? 2.982 -9.246 -14.317 1.00 57.59 71 TYR A C 1
ATOM 618 O O . TYR A 1 71 ? 1.739 -9.150 -14.396 1.00 57.59 71 TYR A O 1
#

Foldseek 3Di:
DLVVVLVVLVVVCVVCCVPCVPPQQNVLSVVVSVLSVVLVVCCVPDDPVCNVVVVVVSVVCCVVPRVVSND

Organism: NCBI:txid45151

Secondary structure (DSSP, 8-state):
-HHHHHHHHHHHHHHHTTTSTT-HHHHHHHHHHHHHHHHHHHHHHS-HHHHHHHHHHHHHHHIIIIIGGG-

Radius of gyration: 13.41 Å; chains: 1; bounding box: 36×18×30 Å

pLDDT: mean 88.0, std 7.51, range [57.59, 96.81]

InterPro domains:
  IPR047204 RNase MRP protein 1, RNA binding domain [PF20945] (8-66)
  IPR047205 Ribonuclease MRP protein subunit RMP1 [PTHR37792] (1-71)

Sequence (71 aa):
MLHDIHTLLNKIFIRNRNQHQRSTWWKALHAFRKQIALLLSELETSKMNEREAKLEARLRYWDDRVMHAWY